Protein AF-A8STD6-F1 (afdb_monomer)

InterPro domains:
  IPR002327 Cytochrome c, class IA/ IB [PR00604] (4-20)
  IPR002327 Cytochrome c, class IA/ IB [PR00604] (23-33)
  IPR002327 Cytochrome c, class IA/ IB [PR00604] (40-48)
  IPR002327 Cytochrome c, class IA/ IB [PTHR11961] (2-48)
  IPR036909 Cytochrome c-like domain superfamily [G3DSA:1.10.760.10] (1-48)
  IPR036909 Cytochrome c-like domain superfamily [SSF46626] (2-47)

Structure (mmCIF, N/CA/C/O backbone):
data_AF-A8STD6-F1
#
_entry.id   AF-A8STD6-F1
#
loop_
_atom_site.group_PDB
_atom_site.id
_atom_site.type_symbol
_atom_site.label_atom_id
_atom_site.label_alt_id
_atom_site.label_comp_id
_atom_site.label_asym_id
_atom_site.label_entity_id
_atom_site.label_seq_id
_atom_site.pdbx_PDB_ins_code
_atom_site.Cartn_x
_atom_site.Cartn_y
_atom_site.Cartn_z
_atom_site.occupancy
_atom_site.B_iso_or_equiv
_atom_site.auth_seq_id
_atom_site.auth_comp_id
_atom_site.auth_asym_id
_atom_site.auth_atom_id
_atom_site.pdbx_PDB_model_num
ATOM 1 N N . LEU A 1 1 ? -14.083 -8.644 13.611 1.00 48.66 1 LEU A N 1
ATOM 2 C CA . LEU A 1 1 ? -12.962 -8.013 12.871 1.00 48.66 1 LEU A CA 1
ATOM 3 C C . LEU A 1 1 ? -12.545 -8.825 11.635 1.00 48.66 1 LEU A C 1
ATOM 5 O O . LEU A 1 1 ? -11.386 -8.794 11.263 1.00 48.66 1 LEU A O 1
ATOM 9 N N . ASN A 1 2 ? -13.477 -9.476 10.932 1.00 50.19 2 ASN A N 1
ATOM 10 C CA . ASN A 1 2 ? -13.182 -10.102 9.643 1.00 50.19 2 ASN A CA 1
ATOM 11 C C . ASN A 1 2 ? -13.968 -9.340 8.582 1.00 50.19 2 ASN A C 1
ATOM 13 O O . ASN A 1 2 ? -15.090 -9.714 8.254 1.00 50.19 2 ASN A O 1
ATOM 17 N N . LYS A 1 3 ? -13.401 -8.242 8.061 1.00 59.78 3 LYS A N 1
ATOM 18 C CA . LYS A 1 3 ? -13.755 -7.868 6.689 1.00 59.78 3 LYS A CA 1
ATOM 19 C C . LYS A 1 3 ? -13.286 -9.073 5.875 1.00 59.78 3 LYS A C 1
ATOM 21 O O . LYS A 1 3 ? -12.083 -9.297 5.828 1.00 59.78 3 LYS A O 1
ATOM 26 N N . GLY A 1 4 ? -14.199 -9.911 5.386 1.00 68.50 4 GLY A N 1
ATOM 27 C CA . GLY A 1 4 ? -13.889 -11.102 4.587 1.00 68.50 4 GLY A CA 1
ATOM 28 C C . GLY A 1 4 ? -13.294 -10.707 3.238 1.00 68.50 4 GLY A C 1
ATOM 29 O O . GLY A 1 4 ? -13.931 -10.868 2.206 1.00 68.50 4 GLY A O 1
ATOM 30 N N . ILE A 1 5 ? -12.115 -10.089 3.269 1.00 76.81 5 ILE A N 1
ATOM 31 C CA . ILE A 1 5 ? -11.400 -9.595 2.103 1.00 76.81 5 ILE A CA 1
ATOM 32 C C . ILE A 1 5 ? -10.701 -10.799 1.498 1.00 76.81 5 ILE A C 1
ATOM 34 O O . ILE A 1 5 ? -9.824 -11.402 2.116 1.00 76.81 5 ILE A O 1
ATOM 38 N N . VAL A 1 6 ? -11.117 -11.142 0.286 1.00 83.94 6 VAL A N 1
ATOM 39 C CA . VAL A 1 6 ? -10.395 -12.091 -0.551 1.00 83.94 6 VAL A CA 1
ATOM 40 C C . VAL A 1 6 ? -9.198 -11.348 -1.128 1.00 83.94 6 VAL A C 1
ATOM 42 O O . VAL A 1 6 ? -9.374 -10.396 -1.887 1.00 83.94 6 VAL A O 1
ATOM 45 N N . TRP A 1 7 ? -7.992 -11.769 -0.747 1.00 84.62 7 TRP A N 1
ATOM 46 C CA . TRP A 1 7 ? -6.743 -11.184 -1.229 1.00 84.62 7 TRP A CA 1
ATOM 47 C C . TRP A 1 7 ? -6.484 -11.590 -2.681 1.00 84.62 7 TRP A C 1
ATOM 49 O O . TRP A 1 7 ? -5.845 -12.594 -2.971 1.00 84.62 7 TRP A O 1
ATOM 59 N N . SER A 1 8 ? -7.022 -10.789 -3.593 1.00 86.94 8 SER A N 1
ATOM 60 C CA . SER A 1 8 ? -6.742 -10.807 -5.029 1.00 86.94 8 SER A CA 1
ATOM 61 C C . SER A 1 8 ? -5.743 -9.699 -5.401 1.00 86.94 8 SER A C 1
ATOM 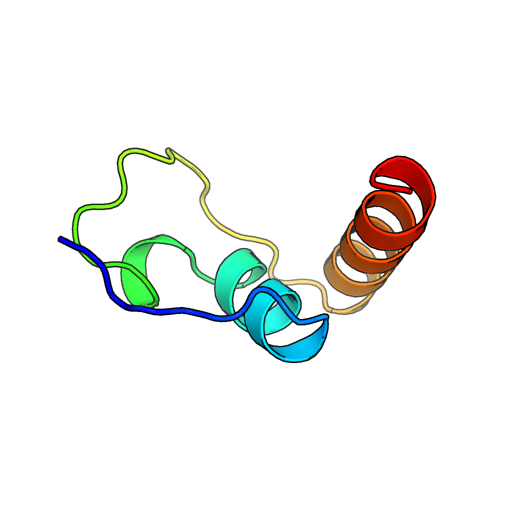63 O O . SER A 1 8 ? -5.620 -8.725 -4.646 1.00 86.94 8 SER A O 1
ATOM 65 N N . PRO A 1 9 ? -5.069 -9.780 -6.564 1.00 87.00 9 PRO A N 1
ATOM 66 C CA . PRO A 1 9 ? -4.125 -8.754 -7.021 1.00 87.00 9 PRO A CA 1
ATOM 67 C C . PRO A 1 9 ? -4.705 -7.332 -6.993 1.00 87.00 9 PRO A C 1
ATOM 69 O O . PRO A 1 9 ? -4.031 -6.391 -6.587 1.00 87.00 9 PRO A O 1
ATOM 72 N N . GLU A 1 10 ? -5.984 -7.183 -7.340 1.00 87.19 10 GLU A N 1
ATOM 73 C CA . GLU A 1 10 ? -6.697 -5.900 -7.355 1.00 87.19 10 GLU A CA 1
ATOM 74 C C . GLU A 1 10 ? -6.919 -5.340 -5.941 1.00 87.19 10 GLU A C 1
ATOM 76 O O . GLU A 1 10 ? -6.693 -4.155 -5.666 1.00 87.19 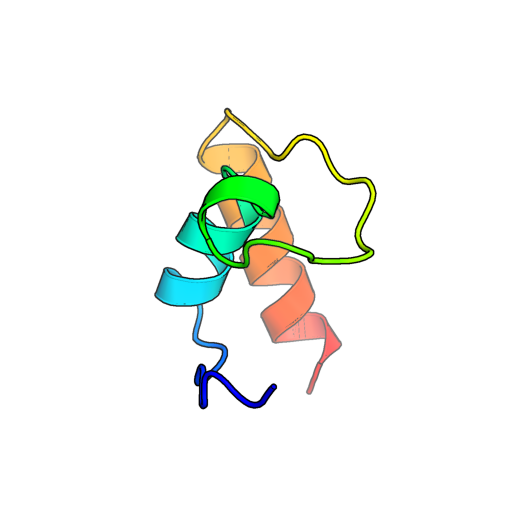10 GLU A O 1
ATOM 81 N N . THR A 1 11 ? -7.328 -6.206 -5.008 1.00 89.00 11 THR A N 1
ATOM 82 C CA . THR A 1 11 ? -7.506 -5.814 -3.600 1.00 89.00 11 THR A CA 1
ATOM 83 C C . THR A 1 11 ? -6.174 -5.526 -2.914 1.00 89.00 11 THR A C 1
ATOM 85 O O . THR A 1 11 ? -6.104 -4.622 -2.082 1.00 89.00 11 THR A O 1
ATOM 88 N N . LEU A 1 12 ? -5.110 -6.244 -3.292 1.00 88.31 12 LEU A N 1
ATOM 89 C CA . LEU A 1 12 ? -3.750 -6.009 -2.822 1.00 88.31 12 LEU A CA 1
ATOM 90 C C . LEU A 1 12 ? -3.213 -4.675 -3.337 1.00 88.31 12 LEU A C 1
ATOM 92 O O . LEU A 1 12 ? -2.674 -3.922 -2.535 1.00 88.31 12 LEU A O 1
ATOM 96 N N . ASP A 1 13 ? -3.414 -4.333 -4.614 1.00 89.75 13 ASP A N 1
ATOM 97 C CA . ASP A 1 13 ? -3.003 -3.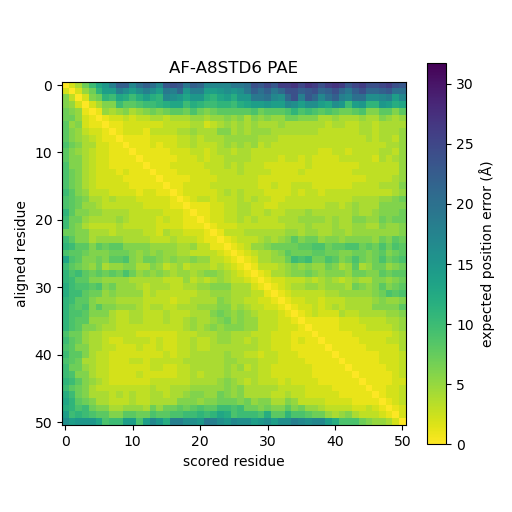029 -5.159 1.00 89.75 13 ASP A CA 1
ATOM 98 C C . ASP A 1 13 ? -3.646 -1.873 -4.375 1.00 89.75 13 ASP A C 1
ATOM 100 O O . ASP A 1 13 ? -2.957 -0.971 -3.892 1.00 89.75 13 ASP A O 1
ATOM 104 N N . THR A 1 14 ? -4.960 -1.964 -4.146 1.00 88.69 14 THR A N 1
ATOM 105 C CA . THR A 1 14 ? -5.715 -0.953 -3.389 1.00 88.69 14 THR A CA 1
ATOM 106 C C . THR A 1 14 ? -5.275 -0.885 -1.922 1.00 88.69 14 THR A C 1
ATOM 108 O O . THR A 1 14 ? -5.166 0.196 -1.336 1.00 88.69 14 THR A O 1
ATOM 111 N N . TYR A 1 15 ? -5.004 -2.038 -1.304 1.00 88.38 15 TYR A N 1
ATOM 112 C CA . TYR A 1 15 ? -4.520 -2.104 0.072 1.00 88.38 15 TYR A CA 1
ATOM 113 C C . TYR A 1 15 ? -3.121 -1.506 0.210 1.00 88.38 15 TYR A C 1
ATOM 115 O O . TYR A 1 15 ? -2.876 -0.725 1.128 1.00 88.38 15 TYR A O 1
ATOM 123 N N . LEU A 1 16 ? -2.216 -1.837 -0.712 1.00 89.19 16 LEU A N 1
ATOM 124 C CA . LEU A 1 16 ? -0.842 -1.350 -0.724 1.00 89.19 16 LEU A CA 1
ATOM 125 C C . LEU A 1 16 ? -0.766 0.144 -1.019 1.00 89.19 1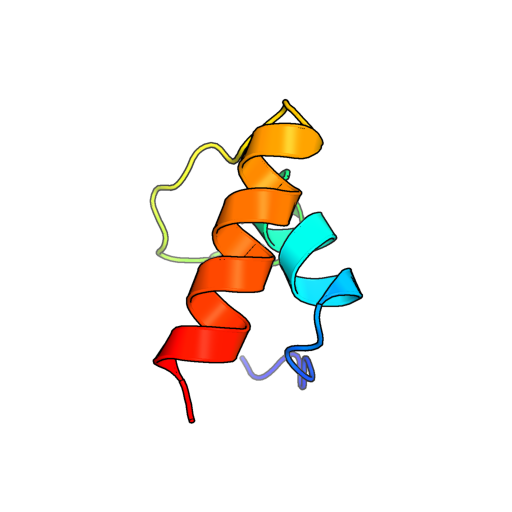6 LEU A C 1
ATOM 127 O O . LEU A 1 16 ? 0.198 0.770 -0.598 1.00 89.19 16 LEU A O 1
ATOM 131 N N . GLU A 1 17 ? -1.752 0.745 -1.684 1.00 90.25 17 GLU A N 1
ATOM 132 C CA . GLU A 1 17 ? -1.800 2.196 -1.867 1.00 90.25 17 GLU A CA 1
ATOM 133 C C . GLU A 1 17 ? -2.063 2.941 -0.549 1.00 90.25 17 GLU A C 1
ATOM 135 O O . GLU A 1 17 ? -1.385 3.927 -0.252 1.00 90.25 17 GLU A O 1
ATOM 140 N N . ASN A 1 18 ? -3.025 2.481 0.261 1.00 85.94 18 ASN A N 1
ATOM 141 C CA . ASN A 1 18 ? -3.307 3.082 1.566 1.00 85.94 18 ASN A CA 1
ATOM 142 C C . ASN A 1 18 ? -3.934 2.082 2.561 1.00 85.94 18 ASN A C 1
ATOM 144 O O . ASN A 1 18 ? -5.164 2.033 2.721 1.00 85.94 18 ASN A O 1
ATOM 148 N N . PRO A 1 19 ? -3.098 1.347 3.315 1.00 86.81 19 PRO A N 1
ATOM 149 C CA . PRO A 1 19 ? -3.558 0.303 4.228 1.00 86.81 19 PRO A CA 1
ATOM 150 C C . PRO A 1 19 ? -4.475 0.827 5.334 1.00 86.81 19 PRO A C 1
ATOM 152 O O . PRO A 1 19 ? -5.469 0.187 5.682 1.00 86.81 19 PRO A O 1
ATOM 155 N N . LYS A 1 20 ? -4.171 2.019 5.871 1.00 82.88 20 LYS A N 1
ATOM 156 C CA . LYS A 1 20 ? -4.938 2.645 6.960 1.00 82.88 20 LYS A CA 1
ATOM 157 C C . LYS A 1 20 ? -6.347 3.032 6.525 1.00 82.88 20 LYS A C 1
ATOM 159 O O . LYS A 1 20 ? -7.281 2.921 7.316 1.00 82.88 20 LYS A O 1
ATOM 164 N N . LYS A 1 21 ? -6.498 3.491 5.279 1.00 84.88 21 LYS A N 1
ATOM 165 C CA . LYS A 1 21 ? -7.803 3.839 4.705 1.00 84.88 21 LYS A CA 1
ATOM 166 C C . LYS A 1 21 ? -8.610 2.586 4.366 1.00 84.88 21 LYS A C 1
ATOM 168 O O . LYS A 1 21 ? -9.816 2.561 4.598 1.00 84.88 21 LYS A O 1
ATOM 173 N N . TYR A 1 22 ? -7.956 1.548 3.844 1.00 84.69 22 TYR A N 1
ATOM 174 C CA . TYR A 1 22 ? -8.628 0.311 3.442 1.00 84.69 22 TYR A CA 1
ATOM 175 C C . TYR A 1 22 ? -9.102 -0.520 4.650 1.00 84.69 22 TYR A C 1
ATOM 177 O O . TYR A 1 22 ? -10.255 -0.972 4.702 1.00 84.69 22 TYR A O 1
ATOM 185 N N . ILE A 1 23 ? -8.251 -0.662 5.673 1.00 84.25 23 ILE A N 1
ATOM 186 C CA . ILE A 1 23 ? -8.563 -1.349 6.934 1.00 84.25 23 ILE A CA 1
ATOM 187 C C . ILE A 1 23 ? -8.343 -0.377 8.103 1.00 84.25 23 ILE A C 1
ATOM 189 O O . ILE A 1 23 ? -7.247 -0.316 8.670 1.00 84.25 23 ILE A O 1
ATOM 193 N N . PRO A 1 24 ? -9.387 0.373 8.502 1.00 81.38 24 PRO A N 1
ATOM 194 C CA . PRO A 1 24 ? -9.330 1.220 9.686 1.00 81.38 24 PRO A CA 1
ATOM 195 C C . PRO A 1 24 ? -8.993 0.384 10.926 1.00 81.38 24 PRO A C 1
ATOM 197 O O . PRO A 1 24 ? -9.625 -0.641 11.177 1.00 81.38 24 PRO A O 1
ATOM 200 N N . GLY A 1 25 ? -7.984 0.807 11.689 1.00 82.75 25 GLY A N 1
ATOM 201 C CA . GLY A 1 25 ? -7.497 0.063 12.856 1.00 82.75 25 GLY A CA 1
ATOM 202 C C . GLY A 1 25 ? -6.505 -1.061 12.535 1.00 82.75 25 GLY A C 1
ATOM 203 O O . GLY A 1 25 ? -6.186 -1.851 13.423 1.00 82.75 25 GLY A O 1
ATOM 204 N N . THR A 1 26 ? -5.993 -1.143 11.298 1.00 83.44 26 THR A N 1
ATOM 205 C CA . THR A 1 26 ? -4.879 -2.048 10.986 1.00 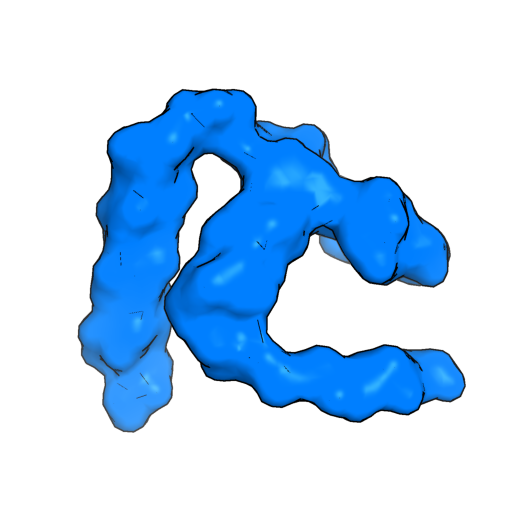83.44 26 THR A CA 1
ATOM 206 C C . THR A 1 26 ? -3.662 -1.731 11.856 1.00 83.44 26 THR A C 1
ATOM 208 O O . THR A 1 26 ? -3.279 -0.571 12.022 1.00 83.44 26 THR A O 1
ATOM 211 N N . LYS A 1 27 ? -3.033 -2.776 12.406 1.00 84.44 27 LYS A N 1
ATOM 212 C CA . LYS A 1 27 ? -1.769 -2.659 13.152 1.00 84.44 27 LYS A CA 1
ATOM 213 C C . LYS A 1 27 ? -0.553 -2.522 12.231 1.00 84.44 27 LYS A C 1
ATOM 215 O O . LYS A 1 27 ? 0.557 -2.321 12.712 1.00 84.44 27 LYS A O 1
ATOM 220 N N . MET A 1 28 ? -0.745 -2.633 10.917 1.00 83.25 28 MET A N 1
ATOM 221 C CA . MET A 1 28 ? 0.325 -2.481 9.940 1.00 83.25 28 MET A CA 1
ATOM 222 C C . MET A 1 28 ? 0.744 -1.009 9.842 1.00 83.25 28 MET A C 1
ATOM 224 O O . MET A 1 28 ? 0.004 -0.169 9.328 1.00 83.25 28 MET A O 1
ATOM 228 N N . ILE A 1 29 ? 1.952 -0.691 10.316 1.00 81.00 29 ILE A N 1
ATOM 229 C CA . ILE A 1 29 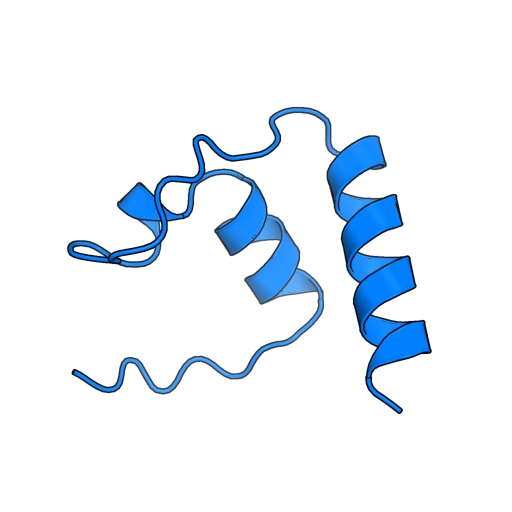? 2.550 0.647 10.202 1.00 81.00 29 ILE A CA 1
ATOM 230 C C . ILE A 1 29 ? 3.198 0.782 8.818 1.00 81.00 29 ILE A C 1
ATOM 232 O O . ILE A 1 29 ? 4.411 0.885 8.680 1.00 81.00 29 ILE A O 1
ATOM 236 N N . PHE A 1 30 ? 2.372 0.746 7.774 1.00 85.06 30 PHE A N 1
ATOM 237 C CA . PHE A 1 30 ? 2.804 0.960 6.398 1.00 85.06 30 PHE A CA 1
ATOM 238 C C . PHE A 1 30 ? 2.107 2.193 5.826 1.00 85.06 30 PHE A C 1
ATOM 240 O O . PHE A 1 30 ? 0.886 2.330 5.924 1.00 85.06 30 PHE A O 1
ATOM 247 N N . ALA A 1 31 ? 2.889 3.121 5.268 1.00 84.62 31 ALA A N 1
ATOM 248 C CA . ALA A 1 31 ? 2.367 4.361 4.690 1.00 84.62 31 ALA A CA 1
ATOM 249 C C . ALA A 1 31 ? 1.645 4.132 3.350 1.00 84.62 31 ALA A C 1
ATOM 251 O O . ALA A 1 31 ? 0.840 4.970 2.945 1.00 84.62 31 ALA A O 1
ATOM 252 N N . GLY A 1 32 ? 1.916 2.997 2.704 1.00 87.75 32 GLY A N 1
ATOM 253 C CA . GLY A 1 32 ? 1.461 2.678 1.360 1.00 87.75 32 GLY A CA 1
ATOM 254 C C . GLY A 1 32 ? 2.474 3.066 0.277 1.00 87.75 32 GLY A C 1
ATOM 255 O O . GLY A 1 32 ? 3.440 3.789 0.523 1.00 87.75 32 GLY A O 1
ATOM 256 N N . LEU A 1 33 ? 2.244 2.577 -0.939 1.00 89.19 33 LEU A N 1
ATOM 257 C CA . LEU A 1 33 ? 3.048 2.815 -2.133 1.00 89.19 33 LEU A CA 1
ATOM 258 C C . LEU A 1 33 ? 2.248 3.650 -3.124 1.00 89.19 33 LEU A C 1
ATOM 260 O O . LEU A 1 33 ? 1.237 3.206 -3.661 1.00 89.19 33 LEU A O 1
ATOM 264 N N . LYS A 1 34 ? 2.713 4.868 -3.407 1.00 86.56 34 LYS A N 1
ATOM 265 C CA . LYS A 1 34 ? 2.031 5.769 -4.352 1.00 86.56 34 LYS A CA 1
ATOM 266 C C . LYS A 1 34 ? 2.305 5.420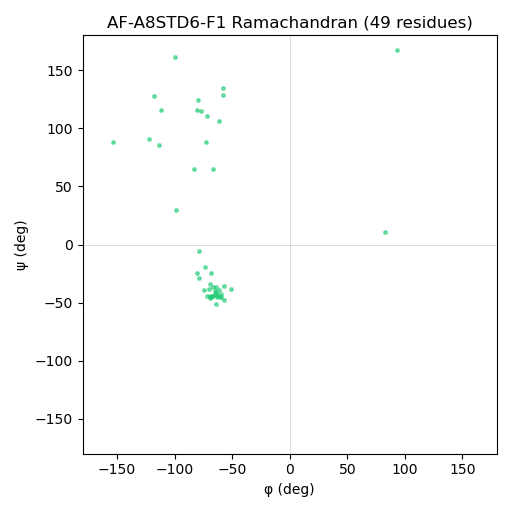 -5.815 1.00 86.56 34 LYS A C 1
ATOM 268 O O . LYS A 1 34 ? 1.472 5.696 -6.673 1.00 86.56 34 LYS A O 1
ATOM 273 N N . LYS A 1 35 ? 3.469 4.836 -6.106 1.00 91.50 35 LYS A N 1
ATOM 274 C CA . LYS A 1 35 ? 3.860 4.460 -7.466 1.00 91.50 35 LYS A CA 1
ATOM 275 C C . LYS A 1 35 ? 3.180 3.151 -7.853 1.00 91.50 35 LYS A C 1
ATOM 277 O O . LYS A 1 35 ? 3.336 2.148 -7.166 1.00 91.50 35 LYS A O 1
ATOM 282 N N . LYS A 1 36 ? 2.450 3.171 -8.968 1.00 88.69 36 LYS A N 1
ATOM 283 C CA . LYS A 1 36 ? 1.730 1.998 -9.476 1.00 88.69 36 LYS A CA 1
ATOM 284 C C . LYS A 1 36 ? 2.676 0.862 -9.887 1.00 88.69 36 LYS A C 1
ATOM 286 O O . LYS A 1 36 ? 2.354 -0.290 -9.639 1.00 88.69 36 LYS A O 1
ATOM 291 N N . ASN A 1 37 ? 3.840 1.188 -10.457 1.00 91.50 37 ASN A N 1
ATOM 292 C CA . ASN A 1 37 ? 4.833 0.187 -10.866 1.00 91.50 37 ASN A CA 1
ATOM 293 C C . ASN A 1 37 ? 5.383 -0.570 -9.651 1.00 91.50 37 ASN A C 1
ATOM 295 O O . ASN A 1 37 ? 5.264 -1.785 -9.605 1.00 91.50 37 ASN A O 1
ATOM 299 N N . ASP A 1 38 ? 5.834 0.148 -8.616 1.00 90.75 38 ASP A N 1
ATOM 300 C CA . ASP A 1 38 ? 6.326 -0.464 -7.375 1.00 90.75 38 ASP A CA 1
ATOM 301 C C .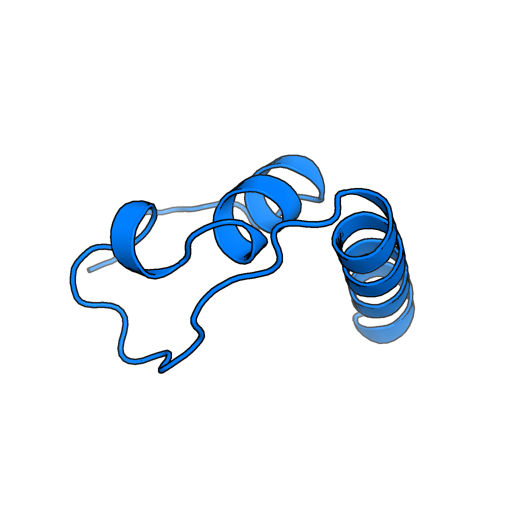 ASP A 1 38 ? 5.275 -1.381 -6.721 1.00 90.75 38 ASP A C 1
ATOM 303 O O . ASP A 1 38 ? 5.620 -2.414 -6.153 1.00 90.75 38 ASP A O 1
ATOM 307 N N . ARG A 1 39 ? 3.982 -1.023 -6.801 1.00 92.38 39 ARG A N 1
ATOM 308 C CA . ARG A 1 39 ? 2.897 -1.896 -6.327 1.00 92.38 39 ARG A CA 1
ATOM 309 C C . ARG A 1 39 ? 2.734 -3.132 -7.196 1.00 92.38 39 ARG A C 1
ATOM 311 O O . ARG A 1 39 ? 2.617 -4.220 -6.647 1.00 92.38 39 ARG A O 1
ATOM 318 N N . ALA A 1 40 ? 2.734 -2.975 -8.516 1.00 91.31 40 ALA A N 1
ATOM 319 C CA . ALA A 1 40 ? 2.608 -4.088 -9.448 1.00 91.31 40 ALA A CA 1
ATOM 320 C C . ALA A 1 40 ? 3.748 -5.102 -9.272 1.00 91.31 40 ALA A C 1
ATOM 322 O O . ALA A 1 40 ? 3.479 -6.299 -9.204 1.00 91.31 40 ALA A O 1
ATOM 323 N N . ASP A 1 41 ? 4.984 -4.627 -9.106 1.00 93.12 41 ASP A N 1
ATOM 324 C CA . ASP A 1 41 ? 6.158 -5.475 -8.877 1.00 93.12 41 ASP A CA 1
ATOM 325 C C . ASP A 1 41 ? 6.041 -6.248 -7.553 1.00 93.12 41 ASP A C 1
ATOM 327 O O . ASP A 1 41 ? 6.284 -7.454 -7.502 1.00 93.12 41 ASP A O 1
ATOM 331 N N . LEU A 1 42 ? 5.593 -5.581 -6.482 1.00 89.94 42 LEU A N 1
ATOM 332 C CA . LEU A 1 42 ? 5.348 -6.224 -5.188 1.00 89.94 42 LEU A CA 1
ATOM 333 C C . LEU A 1 42 ? 4.215 -7.246 -5.242 1.00 89.94 42 LEU A C 1
ATOM 335 O O . LEU A 1 42 ? 4.341 -8.325 -4.671 1.00 89.94 42 LEU A O 1
ATOM 339 N N . VAL A 1 43 ? 3.113 -6.925 -5.920 1.00 91.12 43 VAL A N 1
ATOM 340 C CA . VAL A 1 43 ? 1.991 -7.853 -6.101 1.00 91.12 43 VAL A CA 1
ATOM 341 C C . VAL A 1 43 ? 2.444 -9.072 -6.900 1.00 91.12 43 VAL A C 1
ATOM 343 O O . VAL A 1 43 ? 2.157 -10.191 -6.487 1.00 91.12 43 VAL A O 1
ATOM 346 N N . ALA A 1 44 ? 3.195 -8.879 -7.987 1.00 91.69 44 ALA A N 1
ATOM 347 C CA . ALA A 1 44 ? 3.750 -9.974 -8.777 1.00 91.69 44 ALA A CA 1
ATOM 348 C C . ALA A 1 44 ? 4.675 -10.866 -7.936 1.00 91.69 44 ALA A C 1
ATOM 350 O O . ALA A 1 44 ? 4.527 -12.087 -7.951 1.00 91.69 44 ALA A O 1
ATOM 351 N N . TYR A 1 45 ? 5.565 -10.262 -7.141 1.00 91.62 45 TYR A N 1
ATOM 352 C CA . TYR A 1 45 ? 6.431 -10.997 -6.222 1.00 91.62 45 TYR A CA 1
ATOM 353 C C . TYR A 1 45 ? 5.636 -11.796 -5.182 1.00 91.62 45 TYR A C 1
ATOM 355 O O . TYR A 1 45 ? 5.938 -12.963 -4.952 1.00 91.62 45 TYR A O 1
ATOM 363 N N . LEU A 1 46 ? 4.609 -11.203 -4.564 1.00 89.88 46 LEU A N 1
ATOM 364 C CA . LEU A 1 46 ? 3.766 -11.882 -3.574 1.00 89.88 46 LEU A CA 1
ATOM 365 C C . LEU A 1 46 ? 2.995 -13.058 -4.189 1.00 89.88 46 LEU A C 1
ATOM 367 O O . LEU A 1 46 ? 2.912 -14.114 -3.570 1.00 89.88 46 LEU A O 1
ATOM 371 N N . VAL A 1 47 ? 2.465 -12.895 -5.406 1.00 87.88 47 VAL A N 1
ATOM 372 C CA . VAL A 1 47 ? 1.782 -13.971 -6.144 1.00 87.88 47 VAL A CA 1
ATOM 373 C C . VAL A 1 47 ? 2.741 -15.121 -6.451 1.00 87.88 47 VAL A 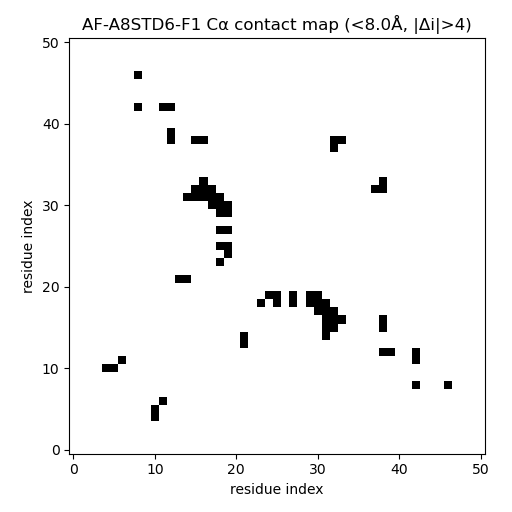C 1
ATOM 375 O O . VAL A 1 47 ? 2.373 -16.280 -6.283 1.00 87.88 47 VAL A O 1
ATOM 378 N N . ASP A 1 48 ? 3.966 -14.820 -6.880 1.00 90.88 48 ASP A N 1
ATOM 379 C CA . ASP A 1 48 ? 4.965 -15.850 -7.176 1.00 90.88 48 ASP A CA 1
ATOM 380 C C . ASP A 1 48 ? 5.492 -16.551 -5.911 1.00 90.88 48 ASP A C 1
ATOM 382 O O . ASP A 1 48 ? 5.687 -17.767 -5.914 1.00 90.88 48 ASP A O 1
ATOM 386 N N . SER A 1 49 ? 5.676 -15.792 -4.826 1.00 89.12 49 SER A N 1
ATOM 387 C CA . SER A 1 49 ? 6.285 -16.263 -3.574 1.00 89.12 49 SER A CA 1
ATOM 388 C C . SER A 1 49 ? 5.331 -17.042 -2.668 1.00 89.12 49 SER A C 1
ATOM 390 O O . SER A 1 49 ? 5.790 -17.818 -1.836 1.00 89.12 49 SER A O 1
ATOM 392 N N . CYS A 1 50 ? 4.018 -16.827 -2.783 1.00 78.06 50 CYS A N 1
ATOM 393 C CA . CYS A 1 50 ? 3.004 -17.474 -1.942 1.00 78.06 50 CYS A CA 1
ATOM 394 C C . CYS A 1 50 ? 2.331 -18.685 -2.616 1.00 78.06 50 CYS A C 1
ATOM 396 O O . CYS A 1 50 ? 1.164 -18.960 -2.333 1.00 78.06 50 CYS A O 1
ATOM 398 N N . LYS A 1 51 ? 3.054 -19.378 -3.506 1.00 61.00 51 LYS A N 1
ATOM 399 C CA . LYS A 1 51 ? 2.633 -20.668 -4.079 1.00 61.00 51 LYS A CA 1
ATOM 400 C C . LYS A 1 51 ? 2.486 -21.757 -3.020 1.00 61.00 51 LYS A C 1
ATOM 402 O O . LYS A 1 51 ? 3.298 -21.775 -2.068 1.00 61.00 51 LYS A O 1
#

Nearest PDB structures (foldseek):
  6duj-assembly1_A  TM=9.893E-01  e=7.948E-05  Homo sapiens
  6n1o-assembly5_D  TM=9.825E-01  e=7.948E-05  Rattus norvegicus
  3nwv-assembly3_C  TM=9.738E-01  e=7.443E-05  Homo sapiens
  5dfs-assembly2_B  TM=9.800E-01  e=8.487E-05  Ateles sp.
  1cig-assembly1_A  TM=9.916E-01  e=1.747E-04  Saccharomyces cerevisiae

Secondary structure (DSSP, 8-state):
--------HHHHHHHHH-HHHHSTT----------HHHHHHHHHHHHHHT-

Foldseek 3Di:
DCPVDDDDLVLQLVCQQDVCVSDPPDPDPHRHDPDSVVSNVVSVVCVVVVD

Mean predicted aligned error: 5.07 Å

Solvent-accessible surface area (backbone atoms only — not comparable to full-atom values): 3231 Å² total; per-residue (Å²): 141,76,80,86,72,73,89,42,72,69,53,45,46,55,33,44,41,32,36,58,76,70,38,74,87,58,86,70,94,54,84,45,46,87,51,66,64,66,40,51,54,50,46,54,48,51,62,67,70,68,110

Sequence (51 aa):
LNKGIVWSPETLDTYLENPKKYIPGTKMIFAGLKKKNDRADLVAYLVDSCK

Organism: Riftia pachyptila (NCBI:txid6426)

Radius of gyration: 11.1 Å; Cα contacts (8 Å, |Δi|>4): 36; chains: 1; bounding box: 20×26×24 Å

pLDDT: mean 84.25, std 9.74, range [48.66, 93.12]